Protein AF-A0A945KBH6-F1 (afdb_monomer)

Secondary structure (DSSP, 8-state):
---SSPPPPPPHHHHHTSTT----S-HHHHHHHHHHHHT--TT---TTPPPGGG-GGGS-----SSHHHHHHHHHHHHHTT------SPPSS--PPTTS-SS-SSPPPTT---

Sequence (113 aa):
MRLKHRKGKAPHVHQAASPGHVRSKGYYDMYRATIAMAGMDAEGNNENMPDPESWIGGDGLISPFSDVERDMAKKAFAALGMVSKEDGSHTGSREPDGVNTESPVVAFKGYPR

Structure (mmCIF, N/CA/C/O backbone):
data_AF-A0A945KBH6-F1
#
_entry.id   AF-A0A945KBH6-F1
#
loop_
_atom_site.group_PDB
_atom_site.id
_atom_site.type_symbol
_atom_site.label_atom_id
_atom_site.label_alt_id
_atom_site.label_comp_id
_atom_site.label_asym_id
_atom_site.label_entity_id
_atom_site.label_seq_id
_atom_site.pdbx_PDB_ins_code
_atom_site.Cartn_x
_atom_site.Cartn_y
_atom_site.Cartn_z
_atom_site.occupancy
_atom_site.B_iso_or_equiv
_atom_site.auth_seq_id
_atom_site.auth_comp_id
_atom_site.auth_asym_id
_atom_site.auth_atom_id
_atom_site.pdbx_PDB_model_num
ATOM 1 N N . MET A 1 1 ? -8.039 -15.052 -17.210 1.00 43.06 1 MET A N 1
ATOM 2 C CA . MET A 1 1 ? -8.120 -15.106 -18.690 1.00 43.06 1 MET A CA 1
ATOM 3 C C . MET A 1 1 ? -6.714 -14.934 -19.280 1.00 43.06 1 MET A C 1
ATOM 5 O O . MET A 1 1 ? -6.146 -13.858 -19.156 1.00 43.06 1 MET A O 1
ATOM 9 N N . ARG A 1 2 ? -6.086 -15.989 -19.832 1.00 45.81 2 ARG A N 1
ATOM 10 C CA . ARG A 1 2 ? -4.766 -15.885 -20.496 1.00 45.81 2 ARG A CA 1
ATOM 11 C C 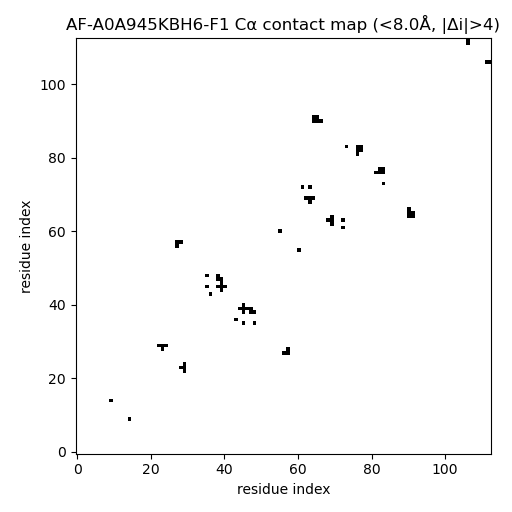. ARG A 1 2 ? -4.975 -15.387 -21.930 1.00 45.81 2 ARG A C 1
ATOM 13 O O . ARG A 1 2 ? -5.624 -16.067 -22.718 1.00 45.81 2 ARG A O 1
ATOM 20 N N . LEU A 1 3 ? -4.450 -14.207 -22.261 1.00 57.72 3 LEU A N 1
ATOM 21 C CA . LEU A 1 3 ? -4.467 -13.668 -23.626 1.00 57.72 3 LEU A CA 1
ATOM 22 C C . LEU A 1 3 ? -3.756 -14.640 -24.589 1.00 57.72 3 LEU A C 1
ATOM 24 O O . LEU A 1 3 ? -2.648 -15.090 -24.303 1.00 57.72 3 LEU A O 1
ATOM 28 N N . LYS A 1 4 ? -4.381 -14.941 -25.739 1.00 66.19 4 LYS A N 1
ATOM 29 C CA . LYS A 1 4 ? -3.837 -15.823 -26.798 1.00 66.19 4 LYS A CA 1
ATOM 30 C C . LYS A 1 4 ? -2.596 -15.254 -27.504 1.00 66.19 4 LYS A C 1
ATOM 32 O O . LYS A 1 4 ? -1.962 -15.953 -28.288 1.00 66.19 4 LYS A O 1
ATOM 37 N N . HIS A 1 5 ? -2.239 -14.000 -27.242 1.00 65.75 5 HIS A N 1
ATOM 38 C CA . HIS A 1 5 ? -1.130 -13.320 -27.901 1.00 65.75 5 HIS A CA 1
ATOM 39 C C . HIS A 1 5 ? 0.044 -13.136 -26.940 1.00 65.75 5 HIS A C 1
ATOM 41 O O . HIS A 1 5 ? -0.102 -12.602 -25.839 1.00 65.75 5 HIS A O 1
ATOM 47 N N . ARG A 1 6 ? 1.230 -13.578 -27.370 1.00 70.75 6 ARG A N 1
ATOM 48 C CA . ARG A 1 6 ? 2.492 -13.277 -26.687 1.00 70.75 6 ARG A CA 1
ATOM 49 C C . ARG A 1 6 ? 2.886 -11.834 -26.990 1.00 70.75 6 ARG A C 1
ATOM 51 O O . ARG A 1 6 ? 2.812 -11.397 -28.135 1.00 70.75 6 ARG A O 1
ATOM 58 N N . LYS A 1 7 ? 3.327 -11.104 -25.963 1.00 72.00 7 LYS A N 1
ATOM 59 C CA . LYS A 1 7 ? 3.874 -9.752 -26.123 1.00 72.00 7 LYS A CA 1
ATOM 60 C C . LYS A 1 7 ? 5.067 -9.810 -27.087 1.00 72.00 7 LYS A C 1
ATOM 62 O O . LYS A 1 7 ? 6.002 -10.570 -26.847 1.00 72.00 7 LYS A O 1
ATOM 67 N N . GLY A 1 8 ? 5.010 -9.033 -28.168 1.00 74.44 8 GLY A N 1
ATOM 68 C CA . GLY A 1 8 ? 6.095 -8.931 -29.145 1.00 74.44 8 GLY A CA 1
ATOM 69 C C . GLY A 1 8 ? 7.331 -8.218 -28.586 1.00 74.44 8 GLY A C 1
ATOM 70 O O . GLY A 1 8 ? 7.287 -7.601 -27.517 1.00 74.44 8 GLY A O 1
ATOM 71 N N . LYS A 1 9 ? 8.445 -8.288 -29.324 1.00 80.88 9 LYS A N 1
ATOM 72 C CA . LYS A 1 9 ? 9.651 -7.502 -29.018 1.00 80.88 9 LYS A CA 1
ATOM 73 C C . LYS A 1 9 ? 9.330 -6.009 -29.155 1.00 80.88 9 LYS A C 1
ATOM 75 O O . LYS A 1 9 ? 8.613 -5.614 -30.070 1.00 80.88 9 LYS A O 1
ATOM 80 N N . ALA A 1 10 ? 9.858 -5.184 -28.250 1.00 76.00 10 ALA A N 1
ATOM 81 C CA . ALA A 1 10 ? 9.719 -3.735 -28.374 1.00 76.00 10 ALA A CA 1
ATOM 82 C C . ALA A 1 10 ? 10.423 -3.255 -29.661 1.00 76.00 10 ALA A C 1
ATOM 84 O O . ALA A 1 10 ? 11.523 -3.738 -29.942 1.00 76.00 10 ALA A O 1
ATOM 85 N N . PRO A 1 11 ? 9.821 -2.340 -30.440 1.00 81.69 11 PRO A N 1
ATOM 86 C CA . PRO A 1 11 ? 10.448 -1.808 -31.645 1.00 81.69 11 PRO A CA 1
ATOM 87 C C . PRO A 1 11 ? 11.723 -1.026 -31.296 1.00 81.69 11 PRO A C 1
ATOM 89 O O . PRO A 1 11 ? 11.823 -0.439 -30.217 1.00 81.69 11 PRO A O 1
ATOM 92 N N . HIS A 1 12 ? 12.692 -1.001 -32.213 1.00 78.62 12 HIS A N 1
ATOM 93 C CA . HIS A 1 12 ? 14.006 -0.375 -32.003 1.00 78.62 12 HIS A CA 1
ATOM 94 C C . HIS A 1 12 ? 13.903 1.105 -31.588 1.00 78.62 12 HIS A C 1
ATOM 96 O O . HIS A 1 12 ? 14.634 1.547 -30.707 1.00 78.62 12 HIS A O 1
ATOM 102 N N . VAL A 1 13 ? 12.923 1.843 -32.123 1.00 83.00 13 VAL A N 1
ATOM 103 C CA . VAL A 1 13 ? 12.645 3.238 -31.737 1.00 83.00 13 VAL A CA 1
ATOM 104 C C . VAL A 1 13 ? 12.228 3.394 -30.272 1.00 83.00 13 VAL A C 1
ATOM 106 O O . VAL A 1 13 ? 12.614 4.360 -29.630 1.00 83.00 13 VAL A O 1
ATOM 109 N N . HIS A 1 14 ? 11.505 2.426 -29.700 1.00 77.62 14 HIS A N 1
ATOM 110 C CA . HIS A 1 14 ? 11.129 2.453 -28.282 1.00 77.62 14 HIS A CA 1
ATOM 111 C C . HIS A 1 14 ? 12.350 2.192 -27.388 1.00 77.62 14 HIS A C 1
ATOM 113 O O . HIS A 1 14 ? 12.426 2.698 -26.272 1.00 77.62 14 HIS A O 1
ATOM 119 N N . GLN A 1 15 ? 13.307 1.384 -27.847 1.00 75.50 15 GLN A N 1
ATOM 120 C CA . GLN A 1 15 ? 14.552 1.160 -27.109 1.00 75.50 15 GLN A CA 1
ATOM 121 C C . GLN A 1 15 ? 15.455 2.398 -27.166 1.00 75.50 15 GLN A C 1
ATOM 123 O O . GLN A 1 15 ? 16.009 2.787 -26.143 1.00 75.50 15 GLN A O 1
ATOM 128 N N . ALA A 1 16 ? 15.533 3.049 -28.330 1.00 80.06 16 ALA A N 1
ATOM 129 C CA . ALA A 1 16 ? 16.298 4.279 -28.519 1.00 80.06 16 ALA A CA 1
ATOM 130 C C . ALA A 1 16 ? 15.707 5.479 -27.759 1.00 80.06 16 ALA A C 1
ATOM 132 O O . ALA A 1 16 ? 16.456 6.282 -27.217 1.00 80.06 16 ALA A O 1
ATOM 133 N N . ALA A 1 17 ? 14.376 5.590 -27.680 1.00 81.12 17 ALA A N 1
ATOM 134 C CA . ALA A 1 17 ? 13.697 6.686 -26.986 1.00 81.12 17 ALA A CA 1
ATOM 135 C C . ALA A 1 17 ? 13.745 6.580 -25.452 1.00 81.12 17 ALA A C 1
ATOM 137 O O . ALA A 1 17 ? 13.382 7.524 -24.756 1.00 81.12 17 ALA A O 1
ATOM 138 N N . SER A 1 18 ? 14.146 5.433 -24.898 1.00 79.06 18 SER A N 1
ATOM 139 C CA . SER A 1 18 ? 14.225 5.247 -23.445 1.00 79.06 18 SER A CA 1
ATOM 140 C C . SER A 1 18 ? 15.448 4.412 -23.050 1.00 79.06 18 SER A C 1
ATOM 142 O O . SER A 1 18 ? 15.296 3.291 -22.557 1.00 79.06 18 SER A O 1
ATOM 144 N N . PRO A 1 19 ? 16.680 4.898 -23.270 1.00 77.75 19 PRO A N 1
ATOM 145 C CA . PRO A 1 19 ? 17.879 4.181 -22.847 1.00 77.75 19 PRO A CA 1
ATOM 146 C C . PRO A 1 19 ? 17.882 3.982 -21.323 1.00 77.75 19 PRO A C 1
ATOM 148 O O . PRO A 1 19 ? 17.517 4.885 -20.578 1.00 77.75 19 PRO A O 1
ATOM 151 N N . GLY A 1 20 ? 18.253 2.788 -20.854 1.00 79.75 20 GLY A N 1
ATOM 152 C CA . GLY A 1 20 ? 18.384 2.493 -19.418 1.00 79.75 20 GLY A CA 1
ATOM 153 C C . GLY A 1 20 ? 17.074 2.333 -18.631 1.00 79.75 20 GLY A C 1
ATOM 154 O O . GLY A 1 20 ? 17.126 2.091 -17.429 1.00 79.75 20 GLY A O 1
ATOM 155 N N . HIS A 1 21 ? 15.901 2.429 -19.269 1.00 82.56 21 HIS A N 1
ATOM 156 C CA . HIS A 1 21 ? 14.629 2.280 -18.557 1.00 82.56 21 HIS A CA 1
ATOM 157 C C . HIS A 1 21 ? 14.434 0.861 -17.994 1.00 82.56 21 HIS A C 1
ATOM 159 O O . HIS A 1 21 ? 14.624 -0.144 -18.685 1.00 82.56 21 HIS A O 1
ATOM 165 N N . VAL A 1 22 ? 13.960 0.782 -16.752 1.00 82.69 22 VAL A N 1
ATOM 166 C CA . VAL A 1 22 ? 13.532 -0.462 -16.099 1.00 82.69 22 VAL A CA 1
ATOM 167 C C . VAL A 1 22 ? 12.004 -0.497 -16.074 1.00 82.69 22 VAL A C 1
ATOM 169 O O . VAL A 1 22 ? 11.352 0.541 -15.962 1.00 82.69 22 VAL A O 1
ATOM 172 N N . ARG A 1 23 ? 11.399 -1.681 -16.237 1.00 77.00 23 ARG A N 1
ATOM 173 C CA . ARG A 1 23 ? 9.934 -1.837 -16.244 1.00 77.00 23 ARG A CA 1
ATOM 174 C C . ARG A 1 23 ? 9.492 -2.964 -15.332 1.00 77.00 23 ARG A C 1
ATOM 176 O O . ARG A 1 23 ? 9.977 -4.083 -15.472 1.00 77.00 23 ARG A O 1
ATOM 183 N N . SER A 1 24 ? 8.479 -2.684 -14.524 1.00 76.00 24 SER A N 1
ATOM 184 C CA . SER A 1 24 ? 7.666 -3.687 -13.842 1.00 76.00 24 SER A CA 1
ATOM 185 C C . SER A 1 24 ? 6.228 -3.670 -14.377 1.00 76.00 24 SER A C 1
ATOM 187 O O . SER A 1 24 ? 5.835 -2.783 -15.141 1.00 76.00 24 SER A O 1
ATOM 189 N N . LYS A 1 25 ? 5.444 -4.690 -14.029 1.00 71.75 25 LYS A N 1
ATOM 190 C CA . LYS A 1 25 ? 3.985 -4.697 -14.210 1.00 71.75 25 LYS A CA 1
ATOM 191 C C . LYS A 1 25 ? 3.346 -4.261 -12.891 1.00 71.75 25 LYS A C 1
ATOM 193 O O . LYS A 1 25 ? 3.858 -4.634 -11.851 1.00 71.75 25 LYS A O 1
ATOM 198 N N . GLY A 1 26 ? 2.223 -3.546 -12.961 1.00 72.38 26 GLY A N 1
ATOM 199 C CA . GLY A 1 26 ? 1.499 -3.062 -11.780 1.00 72.38 26 GLY A CA 1
ATOM 200 C C . GLY A 1 26 ? 1.748 -1.575 -11.531 1.00 72.38 26 GLY A C 1
ATOM 201 O O . GLY A 1 26 ? 2.886 -1.149 -11.356 1.00 72.38 26 GLY A O 1
ATOM 202 N N . TYR A 1 27 ? 0.679 -0.771 -11.555 1.00 71.94 27 TYR A N 1
ATOM 203 C CA . TYR A 1 27 ? 0.770 0.681 -11.349 1.00 71.94 27 TYR A CA 1
ATOM 204 C C . TYR A 1 27 ? 1.270 1.023 -9.939 1.00 71.94 27 TYR A C 1
ATOM 206 O O . TYR A 1 27 ? 2.169 1.847 -9.791 1.00 71.94 27 TYR A O 1
ATOM 214 N N . TYR A 1 28 ? 0.742 0.344 -8.917 1.00 74.31 28 TYR A N 1
ATOM 215 C CA . TYR A 1 28 ? 1.153 0.548 -7.527 1.00 74.31 28 TYR A CA 1
ATOM 216 C C . TYR A 1 28 ? 2.546 -0.011 -7.226 1.00 74.31 28 TYR A C 1
ATOM 218 O O . TYR A 1 28 ? 3.301 0.624 -6.494 1.00 74.31 28 TYR A O 1
ATOM 226 N N . ASP A 1 29 ? 2.924 -1.131 -7.844 1.00 76.31 29 ASP A N 1
ATOM 227 C CA . ASP A 1 29 ? 4.271 -1.696 -7.703 1.00 76.31 29 ASP A CA 1
ATOM 228 C C . ASP A 1 29 ? 5.332 -0.745 -8.269 1.00 76.31 29 ASP A C 1
ATOM 230 O O . ASP A 1 29 ? 6.371 -0.526 -7.649 1.00 76.31 29 ASP A O 1
ATOM 234 N N . MET A 1 30 ? 5.047 -0.114 -9.415 1.00 80.62 30 MET A N 1
ATOM 235 C CA . MET A 1 30 ? 5.912 0.922 -9.985 1.00 80.62 30 MET A CA 1
ATOM 236 C C . MET A 1 30 ? 6.010 2.151 -9.077 1.00 80.62 30 MET A C 1
ATOM 238 O O . MET A 1 30 ? 7.114 2.631 -8.837 1.00 80.62 30 MET A O 1
ATOM 242 N N . TYR A 1 31 ? 4.886 2.639 -8.546 1.00 79.50 31 TYR A N 1
ATOM 243 C CA . TYR A 1 31 ? 4.874 3.775 -7.619 1.00 79.50 31 TYR A CA 1
ATOM 244 C C . TYR A 1 31 ? 5.722 3.505 -6.363 1.00 79.50 31 TYR A C 1
ATOM 246 O O . TYR A 1 31 ? 6.576 4.315 -5.999 1.00 79.50 31 TYR A O 1
ATOM 254 N N . ARG A 1 32 ? 5.576 2.324 -5.752 1.00 78.25 32 ARG A N 1
ATOM 255 C CA . ARG A 1 32 ? 6.376 1.908 -4.586 1.00 78.25 32 ARG A CA 1
ATOM 256 C C . ARG A 1 32 ? 7.856 1.776 -4.915 1.00 78.25 32 ARG A C 1
ATOM 258 O O . ARG A 1 32 ? 8.685 2.265 -4.157 1.00 78.25 32 ARG A O 1
ATOM 265 N N . ALA A 1 33 ? 8.189 1.185 -6.062 1.00 82.69 33 ALA A N 1
ATOM 266 C CA . ALA A 1 33 ? 9.573 1.086 -6.514 1.00 82.69 33 ALA A CA 1
ATOM 267 C C . ALA A 1 33 ? 10.214 2.472 -6.694 1.00 82.69 33 ALA A C 1
ATOM 269 O O . ALA A 1 33 ? 11.374 2.656 -6.339 1.00 82.69 33 ALA A O 1
ATOM 270 N N . THR A 1 34 ? 9.461 3.464 -7.184 1.00 83.88 34 THR A N 1
ATOM 271 C CA . THR A 1 34 ? 9.974 4.837 -7.314 1.00 83.88 34 THR A CA 1
ATOM 272 C C . THR A 1 34 ? 10.141 5.555 -5.976 1.00 83.88 34 THR A C 1
ATOM 274 O O . THR A 1 34 ? 11.086 6.323 -5.833 1.00 83.88 34 THR A O 1
ATOM 277 N N . ILE A 1 35 ? 9.284 5.281 -4.985 1.00 82.19 35 ILE A N 1
ATOM 278 C CA . ILE A 1 35 ? 9.461 5.799 -3.618 1.00 82.19 35 ILE A CA 1
ATOM 279 C C . ILE A 1 35 ? 10.685 5.163 -2.964 1.00 82.19 35 ILE A C 1
ATOM 281 O O . ILE A 1 35 ? 11.515 5.876 -2.413 1.00 82.19 35 ILE A O 1
ATOM 285 N N . ALA A 1 36 ? 10.822 3.839 -3.065 1.00 83.38 36 ALA A N 1
ATOM 286 C CA . ALA A 1 36 ? 11.976 3.120 -2.542 1.00 83.38 36 ALA A CA 1
ATOM 287 C C . ALA A 1 36 ? 13.277 3.649 -3.161 1.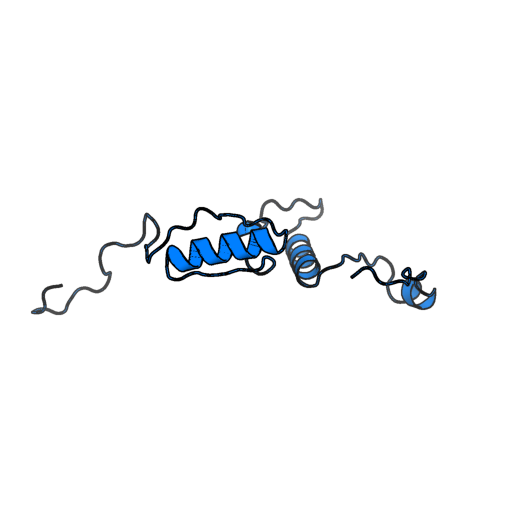00 83.38 36 ALA A C 1
ATOM 289 O O . ALA A 1 36 ? 14.210 3.957 -2.437 1.00 83.38 36 ALA A O 1
ATOM 290 N N . MET A 1 37 ? 13.303 3.854 -4.482 1.00 86.56 37 MET A N 1
ATOM 291 C CA . MET A 1 37 ? 14.436 4.464 -5.185 1.00 86.56 37 MET A CA 1
ATOM 292 C C . MET A 1 37 ? 14.764 5.874 -4.673 1.00 86.56 37 MET A C 1
ATOM 294 O O . MET A 1 37 ? 15.933 6.220 -4.569 1.00 86.56 37 MET A O 1
ATOM 298 N N . ALA A 1 38 ? 13.758 6.693 -4.355 1.00 84.38 38 ALA A N 1
ATOM 299 C CA . ALA A 1 38 ? 13.980 8.034 -3.814 1.00 84.38 38 ALA A CA 1
ATOM 300 C C 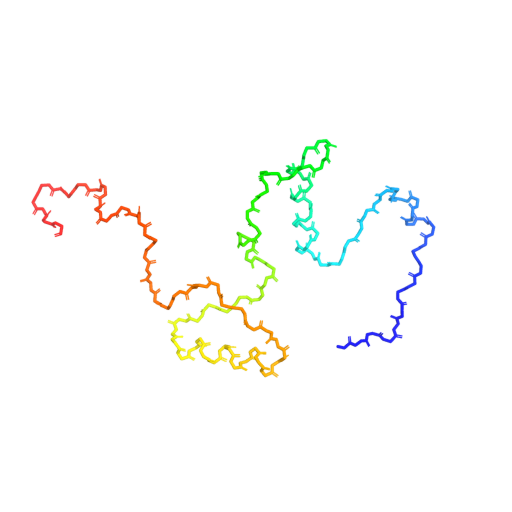. ALA A 1 38 ? 14.532 8.026 -2.374 1.00 84.38 38 ALA A C 1
ATOM 302 O O . ALA A 1 38 ? 15.141 9.009 -1.962 1.00 84.38 38 ALA A O 1
ATOM 303 N N . GLY A 1 39 ? 14.303 6.946 -1.621 1.00 79.44 39 GLY A N 1
ATOM 304 C CA . GLY A 1 39 ? 14.812 6.753 -0.259 1.00 79.44 39 GLY A CA 1
ATOM 305 C C . GLY A 1 39 ? 16.179 6.067 -0.174 1.00 79.44 39 GLY A C 1
ATOM 306 O O . GLY A 1 39 ? 16.708 5.941 0.928 1.00 79.44 39 GLY A O 1
ATOM 307 N N . MET A 1 40 ? 16.737 5.623 -1.305 1.00 88.38 40 MET A N 1
ATOM 308 C CA . MET A 1 40 ? 18.023 4.928 -1.355 1.00 88.38 40 MET A CA 1
ATOM 309 C C . MET A 1 40 ? 19.215 5.891 -1.318 1.00 88.38 40 MET A C 1
ATOM 311 O O . MET A 1 40 ? 19.156 6.988 -1.877 1.00 88.38 40 MET A O 1
ATOM 315 N N . ASP A 1 41 ? 20.319 5.453 -0.711 1.00 86.19 41 ASP A N 1
ATOM 316 C CA . ASP A 1 41 ? 21.626 6.104 -0.864 1.00 86.19 41 ASP A CA 1
ATOM 317 C C . ASP A 1 41 ? 22.337 5.689 -2.172 1.00 86.19 41 ASP A C 1
ATOM 319 O O . ASP A 1 41 ? 21.778 4.984 -3.019 1.00 86.19 41 ASP A O 1
ATOM 323 N N . ALA A 1 42 ? 23.571 6.168 -2.373 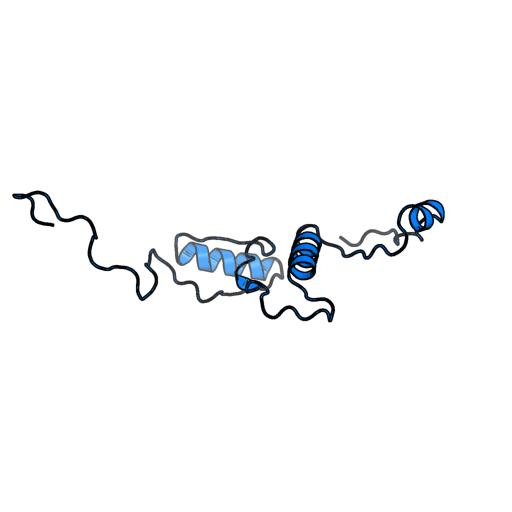1.00 87.06 42 ALA A N 1
ATOM 324 C CA . ALA A 1 42 ? 24.343 5.903 -3.589 1.00 87.06 42 ALA A CA 1
ATOM 325 C C . ALA A 1 42 ? 24.718 4.418 -3.748 1.00 87.06 42 ALA A C 1
ATOM 327 O O . ALA A 1 42 ? 24.926 3.943 -4.866 1.00 87.06 42 ALA A O 1
ATOM 328 N N . GLU A 1 43 ? 24.783 3.689 -2.638 1.00 87.25 43 GLU A N 1
ATOM 329 C CA . GLU A 1 43 ? 25.073 2.264 -2.551 1.00 87.25 43 GLU A CA 1
ATOM 330 C C . GLU A 1 43 ? 23.806 1.399 -2.694 1.00 87.25 43 GLU A C 1
ATOM 332 O O . GLU A 1 43 ? 23.902 0.182 -2.870 1.00 87.25 43 GLU A O 1
ATOM 337 N N . GLY A 1 44 ? 22.622 2.021 -2.681 1.00 82.62 44 GLY A N 1
ATOM 338 C CA . GLY A 1 44 ? 21.327 1.356 -2.781 1.00 82.62 44 GLY A CA 1
ATOM 339 C C . GLY A 1 44 ? 20.771 0.867 -1.442 1.00 82.62 44 GLY A C 1
ATOM 340 O O . GLY A 1 44 ? 19.809 0.092 -1.438 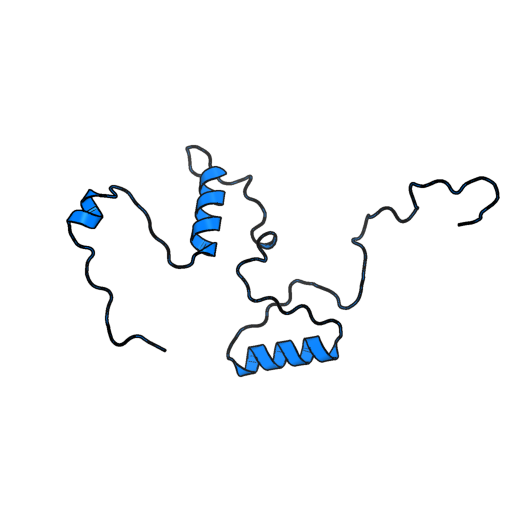1.00 82.62 44 GLY A O 1
ATOM 341 N N . ASN A 1 45 ? 21.342 1.292 -0.312 1.00 85.44 45 ASN A N 1
ATOM 342 C CA . ASN A 1 45 ? 20.793 0.989 1.005 1.00 85.44 45 ASN A CA 1
ATOM 343 C C . ASN A 1 45 ? 19.487 1.757 1.198 1.00 85.44 45 ASN A C 1
ATOM 345 O O . ASN A 1 45 ? 19.355 2.903 0.781 1.00 85.44 45 ASN A O 1
ATOM 349 N N . ASN A 1 46 ? 18.516 1.121 1.849 1.00 82.25 46 ASN A N 1
ATOM 350 C CA . ASN A 1 46 ? 17.166 1.659 2.008 1.00 82.25 46 ASN A CA 1
ATOM 351 C C . ASN A 1 46 ? 16.695 1.553 3.467 1.00 82.25 46 ASN A C 1
ATOM 353 O O . ASN A 1 46 ? 15.567 1.161 3.754 1.00 82.25 46 ASN A O 1
ATOM 357 N N . GLU A 1 47 ? 17.600 1.850 4.403 1.00 78.62 47 GLU A N 1
ATOM 358 C CA . GLU A 1 47 ? 17.378 1.711 5.852 1.00 78.62 47 GLU A CA 1
ATOM 359 C C . GLU A 1 47 ? 16.248 2.612 6.377 1.00 78.62 47 GLU A C 1
ATOM 361 O O . GLU A 1 47 ? 15.637 2.309 7.396 1.00 78.62 47 GLU A O 1
ATOM 366 N N . ASN A 1 48 ? 15.930 3.685 5.647 1.00 71.75 48 ASN A N 1
ATOM 367 C CA . ASN A 1 48 ? 14.857 4.625 5.971 1.00 71.75 48 ASN A CA 1
ATOM 368 C C . ASN A 1 48 ? 13.562 4.358 5.185 1.00 71.75 48 ASN A C 1
ATOM 370 O O . ASN A 1 48 ? 12.689 5.228 5.124 1.00 71.75 48 ASN A O 1
ATOM 374 N N . MET A 1 49 ? 13.429 3.193 4.541 1.00 74.31 49 MET A N 1
ATOM 375 C CA . MET A 1 49 ? 12.205 2.856 3.819 1.00 74.31 49 MET A CA 1
ATOM 376 C C . MET A 1 49 ? 11.023 2.790 4.797 1.00 74.31 49 MET A C 1
ATOM 378 O O . MET A 1 49 ? 11.128 2.117 5.824 1.00 74.31 49 MET A O 1
ATOM 382 N N . PRO A 1 50 ? 9.879 3.423 4.481 1.00 68.38 50 PRO A N 1
ATOM 383 C CA . PRO A 1 50 ? 8.652 3.200 5.231 1.00 68.38 50 PRO A CA 1
ATOM 384 C C . PRO A 1 50 ? 8.307 1.710 5.257 1.00 68.38 50 PRO A C 1
ATOM 386 O O . PRO A 1 50 ? 8.506 1.019 4.253 1.00 68.38 50 PRO A O 1
ATOM 389 N N . ASP A 1 51 ? 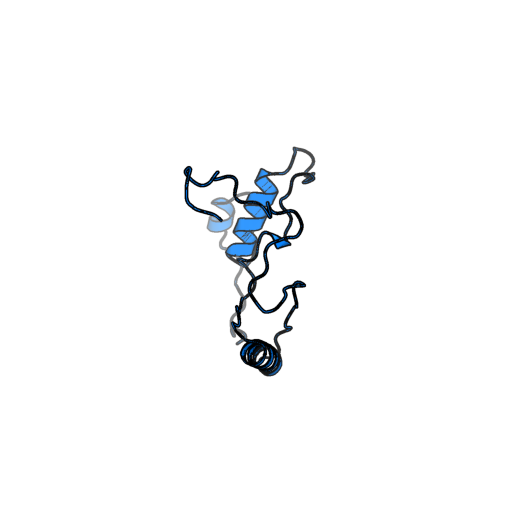7.758 1.233 6.375 1.00 72.25 51 ASP A N 1
ATOM 390 C CA . ASP A 1 51 ? 7.297 -0.150 6.490 1.00 72.25 51 ASP A CA 1
ATOM 391 C C . ASP A 1 51 ? 6.359 -0.482 5.312 1.00 72.25 51 ASP A C 1
ATOM 393 O O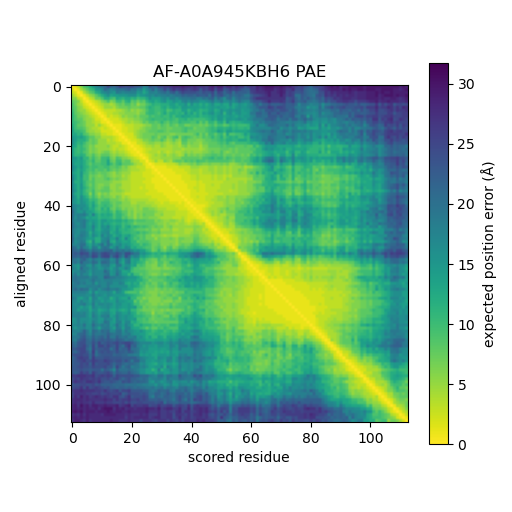 . ASP A 1 51 ? 5.397 0.262 5.086 1.00 72.25 51 ASP A O 1
ATOM 397 N N . PRO A 1 52 ? 6.600 -1.557 4.541 1.00 69.38 52 PRO A N 1
ATOM 398 C CA . PRO A 1 52 ? 5.714 -1.954 3.454 1.00 69.38 52 PRO A CA 1
ATOM 399 C C . PRO A 1 52 ? 4.248 -2.160 3.874 1.00 69.38 52 PRO A C 1
ATOM 401 O O . PRO A 1 52 ? 3.361 -1.994 3.036 1.00 69.38 52 PRO A O 1
ATOM 404 N N . GLU A 1 53 ? 3.970 -2.484 5.143 1.00 66.69 53 GLU A N 1
ATOM 405 C CA . GLU A 1 53 ? 2.618 -2.591 5.710 1.00 66.69 53 GLU A CA 1
ATOM 406 C C . GLU A 1 53 ? 1.895 -1.236 5.763 1.00 66.69 53 GLU A C 1
ATOM 408 O O . GLU A 1 53 ? 0.676 -1.173 5.606 1.00 66.69 53 GLU A O 1
ATOM 413 N N . SER A 1 54 ? 2.633 -0.119 5.830 1.00 65.94 54 SER A N 1
ATOM 414 C CA . SER A 1 54 ? 2.054 1.225 5.672 1.00 65.94 54 SER A CA 1
ATOM 415 C C . SER A 1 54 ? 1.442 1.446 4.280 1.00 65.94 54 SER A C 1
ATOM 417 O O . SER A 1 54 ? 0.695 2.401 4.052 1.00 65.94 54 SER A O 1
ATOM 419 N N . TRP A 1 55 ? 1.725 0.557 3.324 1.00 68.81 55 TRP A N 1
ATOM 420 C CA . TRP A 1 55 ? 1.227 0.624 1.962 1.00 68.81 55 TRP A CA 1
ATOM 421 C C . TRP A 1 55 ? 0.016 -0.303 1.787 1.00 68.81 55 TRP A C 1
ATOM 423 O O . TRP A 1 55 ? 0.045 -1.260 1.016 1.00 68.81 55 TRP A O 1
ATOM 433 N N . ILE A 1 56 ? -1.105 0.024 2.431 1.00 59.69 56 ILE A N 1
ATOM 434 C CA . ILE A 1 56 ? -2.382 -0.700 2.252 1.00 59.69 56 ILE A CA 1
ATOM 435 C C . ILE A 1 56 ? -2.887 -0.647 0.792 1.00 59.69 56 ILE A C 1
ATOM 437 O O . ILE A 1 56 ? -3.596 -1.536 0.335 1.00 59.69 56 ILE A O 1
ATOM 441 N N . GLY A 1 57 ? -2.480 0.353 0.000 1.00 59.38 57 GLY A N 1
ATOM 442 C CA . GLY A 1 57 ? -3.101 0.673 -1.298 1.00 59.38 57 GLY A CA 1
ATOM 443 C C . GLY A 1 57 ? -2.949 -0.336 -2.451 1.00 59.38 57 GLY A C 1
ATOM 444 O O . GLY A 1 57 ? -3.410 -0.039 -3.548 1.00 59.38 57 GLY A O 1
ATOM 445 N N . GLY A 1 58 ? -2.283 -1.476 -2.252 1.00 59.06 58 GLY A N 1
ATOM 446 C CA . GLY A 1 58 ? -2.084 -2.501 -3.290 1.00 59.06 58 GLY A CA 1
ATOM 447 C C . GLY A 1 58 ? -2.928 -3.761 -3.095 1.00 59.06 58 GLY A C 1
ATOM 448 O O . GLY A 1 58 ? -3.268 -4.421 -4.077 1.00 59.06 58 GLY A O 1
ATOM 449 N N . ASP A 1 59 ? -3.285 -4.069 -1.849 1.00 65.06 59 ASP A N 1
ATOM 450 C CA . ASP A 1 59 ? -4.103 -5.229 -1.527 1.00 65.06 59 ASP A CA 1
ATOM 451 C C . ASP A 1 59 ? -5.583 -4.832 -1.544 1.00 65.06 59 ASP A C 1
ATOM 453 O O . ASP A 1 59 ? -5.976 -3.743 -1.122 1.00 65.06 59 ASP A O 1
ATOM 457 N N . GLY A 1 60 ? -6.423 -5.715 -2.082 1.00 67.94 60 GLY A N 1
ATOM 458 C CA . GLY A 1 60 ? -7.867 -5.527 -2.033 1.00 67.94 60 GLY A CA 1
ATOM 459 C C . GLY A 1 60 ? -8.337 -5.602 -0.584 1.00 67.94 60 GLY A C 1
ATOM 460 O O . GLY A 1 60 ? -8.324 -6.680 0.004 1.00 67.94 60 GLY A O 1
ATOM 461 N N . LEU A 1 61 ? -8.755 -4.469 -0.025 1.00 77.69 61 LEU A N 1
ATOM 462 C CA . LEU A 1 61 ? -9.248 -4.383 1.343 1.00 77.69 61 LEU A CA 1
ATOM 463 C C . LEU A 1 61 ? -10.774 -4.508 1.370 1.00 77.69 61 LEU A C 1
ATOM 465 O O . LEU A 1 61 ? -11.483 -3.809 0.647 1.00 77.69 61 LEU A O 1
ATOM 469 N N . ILE A 1 62 ? -11.274 -5.371 2.250 1.00 81.94 62 ILE A N 1
ATOM 470 C CA . ILE A 1 62 ? -12.663 -5.348 2.705 1.00 81.94 62 ILE A CA 1
ATOM 471 C C . ILE A 1 62 ? -12.611 -4.983 4.185 1.00 81.94 62 ILE A C 1
ATOM 473 O O . ILE A 1 62 ? -11.963 -5.686 4.956 1.00 81.94 62 ILE A O 1
ATOM 477 N N . SER A 1 63 ? -13.284 -3.897 4.568 1.00 82.62 63 SER A N 1
ATOM 478 C CA . SER A 1 63 ? -13.397 -3.437 5.957 1.00 82.62 63 SER A CA 1
ATOM 479 C C . SER A 1 63 ? -14.779 -3.810 6.507 1.00 82.62 63 SER A C 1
ATOM 481 O O . SER A 1 63 ? -15.706 -3.007 6.399 1.00 82.62 63 SER A O 1
ATOM 483 N N . PRO A 1 64 ? -14.964 -5.042 7.017 1.00 83.06 64 PRO A N 1
ATOM 484 C CA . PRO A 1 64 ? -16.242 -5.478 7.570 1.00 83.06 64 PRO A CA 1
ATOM 485 C C . PRO A 1 64 ? -16.564 -4.709 8.856 1.00 83.06 64 PRO A C 1
ATOM 487 O O . PRO A 1 64 ? -15.682 -4.494 9.688 1.00 83.06 64 PRO A O 1
ATOM 490 N N . PHE A 1 65 ? -17.831 -4.337 9.047 1.00 77.56 65 PHE A N 1
ATOM 491 C CA . PHE A 1 65 ? -18.285 -3.650 10.260 1.00 77.56 65 PHE A CA 1
ATOM 492 C C . PHE A 1 65 ? -18.637 -4.631 11.383 1.00 77.56 65 PHE A C 1
ATOM 494 O O . PHE A 1 65 ? -18.642 -4.257 12.554 1.00 77.56 65 PHE A O 1
ATOM 501 N N . SER A 1 66 ? -18.927 -5.888 11.037 1.00 83.88 66 SER A N 1
ATOM 502 C CA . SER A 1 66 ? -19.319 -6.943 11.974 1.00 83.88 66 SER A CA 1
ATOM 503 C C . SER A 1 66 ? -18.539 -8.244 11.770 1.00 83.88 66 SER A C 1
ATOM 505 O O . SER A 1 66 ? -18.003 -8.513 10.692 1.00 83.88 66 SER A O 1
ATOM 507 N N . ASP A 1 67 ? -18.535 -9.105 12.791 1.00 85.94 67 ASP A N 1
ATOM 508 C CA . ASP A 1 67 ? -17.926 -10.441 12.707 1.00 85.94 67 ASP A CA 1
ATOM 509 C C . ASP A 1 67 ? -18.586 -11.308 11.622 1.00 85.94 67 ASP A C 1
ATOM 511 O O . ASP A 1 67 ? -17.912 -12.080 10.938 1.00 85.94 67 ASP A O 1
ATOM 515 N N . VAL A 1 68 ? -19.898 -11.137 11.418 1.00 89.38 68 VAL A N 1
ATOM 516 C CA . VAL A 1 68 ? -20.663 -11.843 10.379 1.00 89.38 68 VAL A CA 1
ATOM 517 C C . VAL A 1 68 ? -20.163 -11.449 8.989 1.00 89.38 68 VAL A C 1
ATOM 519 O O . VAL A 1 68 ? -19.884 -12.314 8.160 1.00 89.38 68 VAL A O 1
ATOM 522 N N . GLU A 1 69 ? -19.992 -10.151 8.729 1.00 86.38 69 GLU A N 1
ATOM 523 C CA . GLU A 1 69 ? -19.442 -9.659 7.461 1.00 86.38 69 GLU A CA 1
ATOM 524 C C . GLU A 1 69 ? -17.984 -10.073 7.263 1.00 86.38 69 GLU A C 1
ATOM 526 O O . GLU A 1 69 ? -17.593 -10.412 6.144 1.00 86.38 69 GLU A O 1
ATOM 531 N N . ARG A 1 70 ? -17.189 -10.111 8.339 1.00 87.06 70 ARG A N 1
ATOM 532 C CA . ARG A 1 70 ? -15.801 -10.581 8.288 1.00 87.06 70 ARG A CA 1
ATOM 533 C C . ARG A 1 70 ? -15.725 -12.045 7.863 1.00 87.06 70 ARG A C 1
ATOM 535 O O . ARG A 1 70 ? -14.910 -12.385 7.008 1.00 87.06 70 ARG A O 1
ATOM 542 N N . ASP A 1 71 ? -16.583 -12.904 8.408 1.00 89.25 71 ASP A N 1
ATOM 543 C CA . ASP A 1 71 ? -16.656 -14.316 8.017 1.00 89.25 71 ASP A CA 1
ATOM 544 C C . ASP A 1 71 ? -17.146 -14.491 6.566 1.00 89.25 71 ASP A C 1
ATOM 546 O O . ASP A 1 71 ? -16.574 -15.270 5.798 1.00 89.25 71 ASP A O 1
ATOM 550 N N . MET A 1 72 ? -18.141 -13.703 6.139 1.00 91.81 72 MET A N 1
ATOM 551 C CA . MET A 1 72 ? -18.593 -13.687 4.741 1.00 91.81 72 MET A CA 1
ATOM 552 C C . MET A 1 72 ? -17.473 -13.278 3.777 1.00 91.81 72 MET A C 1
ATOM 554 O O . MET A 1 72 ? -17.295 -13.921 2.741 1.00 91.81 72 MET A O 1
ATOM 558 N N . ALA A 1 73 ? -16.684 -12.258 4.123 1.00 89.56 73 ALA A N 1
ATOM 559 C CA . ALA A 1 73 ? -15.554 -11.813 3.313 1.00 89.56 73 ALA A CA 1
ATOM 560 C C . ALA A 1 73 ? -14.488 -12.913 3.173 1.00 89.56 73 ALA A C 1
ATOM 562 O O . ALA A 1 73 ? -14.050 -13.204 2.059 1.00 89.56 73 ALA A O 1
ATOM 563 N N . LYS A 1 74 ? -14.124 -13.593 4.271 1.00 88.81 74 LYS A N 1
ATOM 564 C CA . LYS A 1 74 ? -13.178 -14.728 4.244 1.00 88.81 74 LYS A CA 1
ATOM 565 C C . LYS A 1 74 ? -13.664 -15.855 3.328 1.00 88.81 74 LYS A C 1
ATOM 567 O O . LYS A 1 74 ? -12.901 -16.356 2.501 1.00 88.81 74 LYS A O 1
ATOM 572 N N . LYS A 1 75 ? -14.949 -16.217 3.418 1.00 91.75 75 LYS A N 1
ATOM 573 C CA . LYS A 1 75 ? -15.575 -17.221 2.539 1.00 91.75 75 LYS A CA 1
ATOM 574 C C . LYS A 1 75 ? -15.569 -16.791 1.072 1.00 91.75 75 LYS A C 1
ATOM 576 O O . LYS A 1 75 ? -15.292 -17.618 0.206 1.00 91.75 75 LYS A O 1
ATOM 581 N N . ALA A 1 76 ? -15.827 -15.515 0.788 1.00 90.25 76 ALA A N 1
ATOM 582 C CA . ALA A 1 76 ? -15.783 -14.973 -0.568 1.00 90.25 76 ALA A CA 1
ATOM 583 C C . ALA A 1 76 ? -14.365 -15.026 -1.162 1.00 90.25 76 ALA A C 1
ATOM 585 O O . ALA A 1 76 ? -14.202 -15.479 -2.296 1.00 90.25 76 ALA A O 1
ATOM 586 N N . PHE A 1 77 ? -13.335 -14.650 -0.391 1.00 88.56 77 PHE A N 1
ATOM 587 C CA . PHE A 1 77 ? -11.939 -14.798 -0.815 1.00 88.56 77 PHE A CA 1
ATOM 588 C C . PHE A 1 77 ? -11.607 -16.259 -1.144 1.00 88.56 77 PHE A C 1
ATOM 590 O O . PHE A 1 77 ? -11.113 -16.539 -2.237 1.00 88.56 77 PHE A O 1
ATOM 597 N N . ALA A 1 78 ? -11.961 -17.196 -0.258 1.00 88.25 78 ALA A N 1
ATOM 598 C CA . ALA A 1 78 ? -11.731 -18.623 -0.477 1.00 88.25 78 ALA A CA 1
ATOM 599 C C . ALA A 1 78 ? -12.450 -19.154 -1.733 1.00 88.25 78 ALA A C 1
ATOM 601 O O . ALA A 1 78 ? -11.846 -19.872 -2.531 1.00 88.25 78 ALA A O 1
ATOM 602 N N . ALA A 1 79 ? -13.709 -18.761 -1.954 1.00 90.31 79 ALA A N 1
ATOM 603 C CA . ALA A 1 79 ? -14.494 -19.165 -3.124 1.00 90.31 79 ALA A CA 1
ATOM 604 C C . ALA A 1 79 ? -13.891 -18.672 -4.453 1.00 90.31 79 ALA A C 1
ATOM 606 O O . ALA A 1 79 ? -14.012 -19.342 -5.477 1.00 90.31 79 ALA A O 1
ATOM 607 N N . LEU A 1 80 ? -13.214 -17.522 -4.435 1.00 88.88 80 LEU A N 1
ATOM 608 C CA . LEU A 1 80 ? -12.515 -16.955 -5.591 1.00 88.88 80 LEU A CA 1
ATOM 609 C C . LEU A 1 80 ? -11.069 -17.461 -5.737 1.00 88.88 80 LEU A C 1
ATOM 611 O O . LEU A 1 80 ? -10.359 -17.030 -6.646 1.00 88.88 80 LEU A O 1
ATOM 615 N N . GLY A 1 81 ? -10.621 -18.371 -4.865 1.00 85.44 81 GLY A N 1
ATOM 616 C CA . GLY A 1 81 ? -9.247 -18.878 -4.856 1.00 85.44 81 GLY A CA 1
ATOM 617 C C . GLY A 1 81 ? -8.218 -17.833 -4.416 1.00 85.44 81 GLY A C 1
ATOM 618 O O . GLY A 1 81 ? -7.049 -17.923 -4.789 1.00 85.44 81 GLY A O 1
ATOM 619 N N . MET A 1 82 ? -8.650 -16.825 -3.659 1.00 83.12 82 MET A N 1
ATOM 620 C CA . MET A 1 82 ? -7.802 -15.780 -3.096 1.00 83.12 82 MET A CA 1
ATOM 621 C C . MET A 1 82 ? -7.410 -16.138 -1.661 1.00 83.12 82 MET A C 1
ATOM 623 O O . MET A 1 82 ? -8.210 -16.677 -0.897 1.00 83.12 82 MET A O 1
ATOM 627 N N . VAL A 1 83 ? -6.177 -15.810 -1.274 1.00 78.50 83 VAL A N 1
ATOM 628 C CA . VAL A 1 83 ? -5.717 -15.957 0.112 1.00 78.50 83 VAL A CA 1
ATOM 629 C C . VAL A 1 83 ? -6.137 -14.715 0.891 1.00 78.50 83 VAL A C 1
ATOM 631 O O . VAL A 1 83 ? -5.649 -13.623 0.606 1.00 78.50 83 VAL A O 1
ATOM 634 N N . SER A 1 84 ? -7.022 -14.871 1.876 1.00 75.25 84 SER A N 1
ATOM 635 C CA . SER A 1 84 ? -7.283 -13.818 2.859 1.00 75.25 84 SER A CA 1
ATOM 636 C C . SER A 1 84 ? -6.124 -13.760 3.855 1.00 75.25 84 SER A C 1
ATOM 638 O O . SER A 1 84 ? -5.825 -14.769 4.497 1.00 75.25 84 SER A O 1
ATOM 640 N N . LYS A 1 85 ? -5.484 -12.599 3.997 1.00 73.81 85 LYS A N 1
ATOM 641 C CA . LYS A 1 85 ? -4.530 -12.329 5.080 1.00 73.81 85 LYS A CA 1
ATOM 642 C C . LYS A 1 85 ? -5.261 -11.633 6.224 1.00 73.81 85 LYS A C 1
ATOM 644 O O . LYS A 1 85 ? -6.137 -10.812 5.972 1.00 73.81 85 LYS A O 1
ATOM 649 N N . GLU A 1 86 ? -4.909 -11.975 7.456 1.00 71.56 86 GLU A N 1
ATOM 650 C CA . GLU A 1 86 ? -5.368 -11.251 8.643 1.00 71.56 86 GLU A CA 1
ATOM 651 C C . GLU A 1 86 ? -4.199 -10.418 9.165 1.00 71.56 86 GLU A C 1
ATOM 653 O O . GLU A 1 86 ? -3.139 -10.962 9.460 1.00 71.56 86 GLU A O 1
ATOM 658 N N . ASP A 1 87 ? -4.386 -9.107 9.247 1.00 65.50 87 ASP A N 1
ATOM 659 C CA . ASP A 1 87 ? -3.388 -8.091 9.605 1.00 65.50 87 ASP A CA 1
ATOM 660 C C . ASP A 1 87 ? -3.393 -7.774 11.112 1.00 65.50 87 ASP A C 1
ATOM 662 O O . ASP A 1 87 ? -3.210 -6.641 11.538 1.00 65.50 87 ASP A O 1
ATOM 666 N N . GLY A 1 88 ? -3.677 -8.769 11.961 1.00 65.31 88 GLY A N 1
ATOM 667 C CA . GLY A 1 88 ? -3.792 -8.567 13.416 1.00 65.31 88 GLY A CA 1
ATOM 668 C C . GLY A 1 88 ? -4.950 -7.650 13.843 1.00 65.31 88 GLY A C 1
ATOM 669 O O . GLY A 1 88 ? -5.170 -7.466 15.039 1.00 65.31 88 GLY A O 1
ATOM 670 N N . SER A 1 89 ? -5.721 -7.126 12.886 1.00 66.50 89 SER A N 1
ATOM 671 C CA . SER A 1 89 ? -6.849 -6.233 13.109 1.00 66.50 89 SER A CA 1
ATOM 672 C C . SER A 1 89 ? -7.957 -6.897 13.934 1.00 66.50 89 SER A C 1
ATOM 674 O O . SER A 1 89 ? -8.344 -8.064 13.738 1.00 66.50 89 SER A O 1
ATOM 676 N N . HIS A 1 90 ? -8.471 -6.129 14.892 1.00 65.88 90 HIS A N 1
ATOM 677 C CA . HIS A 1 90 ? -9.558 -6.515 15.780 1.00 65.88 90 HIS A CA 1
ATOM 678 C C . HIS A 1 90 ? -10.888 -5.974 15.261 1.00 65.88 90 HIS A C 1
ATOM 680 O O . HIS A 1 90 ? -10.943 -4.936 14.606 1.00 65.88 90 HIS A O 1
ATOM 686 N N . THR A 1 91 ? -11.976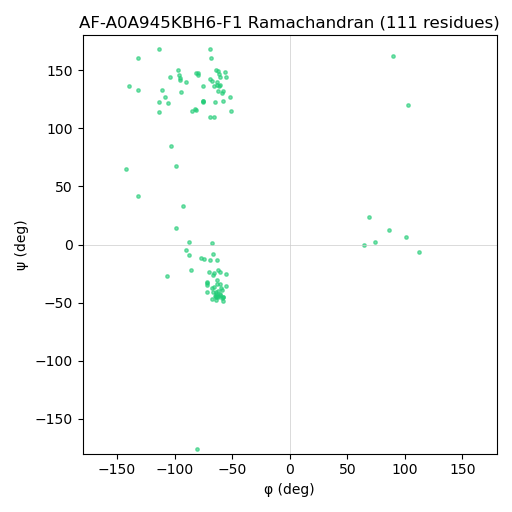 -6.682 15.552 1.00 67.19 91 THR A N 1
ATOM 687 C CA . THR A 1 91 ? -13.317 -6.174 15.266 1.00 67.19 91 THR A CA 1
ATOM 688 C C . THR A 1 91 ? -13.739 -5.178 16.347 1.00 67.19 91 THR A C 1
ATOM 690 O O . THR A 1 91 ? -13.367 -5.308 17.514 1.00 67.19 91 THR A O 1
ATOM 693 N N . GLY A 1 92 ? -14.505 -4.162 15.944 1.00 67.38 92 GLY A N 1
ATOM 694 C CA . GLY A 1 92 ? -14.934 -3.072 16.821 1.00 67.38 92 GLY A CA 1
ATOM 695 C C . GLY A 1 92 ? -13.975 -1.877 16.855 1.00 67.38 92 GLY A C 1
ATOM 696 O O . GLY A 1 92 ? -12.820 -1.951 16.444 1.00 67.38 92 GLY A O 1
ATOM 697 N N . SER A 1 93 ? -14.485 -0.740 17.332 1.00 69.56 93 SER A N 1
ATOM 698 C CA . SER A 1 93 ? -13.690 0.476 17.517 1.00 69.56 93 SER A CA 1
ATOM 699 C C . SER A 1 93 ? -12.806 0.332 18.752 1.00 69.56 93 SER A C 1
ATOM 701 O O . SER A 1 93 ? -13.321 0.137 19.854 1.00 69.56 93 SER A O 1
ATOM 703 N N . ARG A 1 94 ? -11.490 0.466 18.587 1.00 73.00 94 ARG A N 1
ATOM 704 C CA . ARG A 1 94 ? -10.520 0.482 19.684 1.00 73.00 94 ARG A CA 1
ATOM 705 C C . ARG A 1 94 ? -9.456 1.531 19.394 1.00 73.00 94 ARG A C 1
ATOM 707 O O . ARG A 1 94 ? -8.968 1.620 18.271 1.00 73.00 94 ARG A O 1
ATOM 714 N N . GLU A 1 95 ? -9.099 2.309 20.405 1.00 75.12 95 GLU A N 1
ATOM 715 C CA . GLU A 1 95 ? -7.959 3.215 20.301 1.00 75.12 95 GLU A CA 1
ATOM 716 C C . GLU A 1 95 ? -6.637 2.449 20.511 1.00 75.12 95 GLU A C 1
ATOM 718 O O . GLU A 1 95 ? -6.617 1.471 21.264 1.00 75.12 95 GLU A O 1
ATOM 723 N N . PRO A 1 96 ? -5.532 2.854 19.857 1.00 78.75 96 PRO A N 1
ATOM 724 C CA . PRO A 1 96 ? -4.220 2.250 20.076 1.00 78.75 96 PRO A CA 1
ATOM 725 C C . PRO A 1 96 ? -3.776 2.298 21.543 1.00 78.75 96 PRO A C 1
ATOM 727 O O . PRO A 1 96 ? -4.058 3.258 22.262 1.00 78.75 96 PRO A O 1
ATOM 730 N N . ASP A 1 97 ? -3.015 1.295 21.978 1.00 77.56 97 ASP A N 1
ATOM 731 C CA . ASP A 1 97 ? -2.437 1.299 23.321 1.00 77.56 97 ASP A CA 1
ATOM 732 C C . ASP A 1 97 ? -1.428 2.461 23.436 1.00 77.56 97 ASP A C 1
ATOM 734 O O . ASP A 1 97 ? -0.488 2.564 22.648 1.00 77.56 97 ASP A O 1
ATOM 738 N N . GLY A 1 98 ? -1.641 3.366 24.398 1.00 78.75 98 GLY A N 1
ATOM 739 C CA . GLY A 1 98 ? -0.793 4.548 24.610 1.00 78.75 98 GLY A CA 1
ATOM 740 C C . GLY A 1 98 ? -1.347 5.870 24.070 1.00 78.75 98 GLY A C 1
ATOM 741 O O . GLY A 1 98 ? -0.648 6.883 24.136 1.00 78.75 98 GLY A O 1
ATOM 742 N N . VAL A 1 99 ? -2.588 5.905 23.570 1.00 80.69 99 VAL A N 1
ATOM 743 C CA . VAL A 1 99 ? -3.276 7.188 23.360 1.00 80.69 99 VAL A CA 1
ATOM 744 C C . VAL A 1 99 ? -3.618 7.862 24.689 1.00 80.69 99 VAL A C 1
ATOM 746 O O . VAL A 1 99 ? -3.659 7.235 25.749 1.00 80.69 99 VAL A O 1
ATOM 749 N N . ASN A 1 100 ? -3.867 9.168 24.630 1.00 77.25 100 ASN A N 1
ATOM 750 C CA . ASN A 1 100 ? -4.233 9.939 25.805 1.00 77.25 100 ASN A CA 1
ATOM 751 C C . ASN A 1 100 ? -5.637 9.539 26.290 1.00 77.25 100 ASN A C 1
ATOM 753 O O . ASN A 1 100 ? -6.628 9.846 25.634 1.00 77.25 100 ASN A O 1
ATOM 757 N N . THR A 1 101 ? -5.715 8.867 27.439 1.00 79.81 101 THR A N 1
ATOM 758 C CA . THR A 1 101 ? -6.980 8.443 28.065 1.00 79.81 101 THR A CA 1
ATOM 759 C C . THR A 1 101 ? -7.698 9.587 28.777 1.00 79.81 101 THR A C 1
ATOM 761 O O . THR A 1 101 ? -8.863 9.461 29.156 1.00 79.81 101 THR A O 1
ATOM 764 N N . GLU A 1 102 ? -7.019 10.720 28.950 1.00 79.00 102 GLU A N 1
ATOM 765 C CA . GLU A 1 102 ? -7.581 11.928 29.524 1.00 79.00 102 GLU A CA 1
ATOM 766 C C . GLU A 1 102 ? -7.705 13.009 28.455 1.00 79.00 102 GLU A C 1
ATOM 768 O O . GLU A 1 102 ? -6.769 13.309 27.714 1.00 79.00 102 GLU A O 1
ATOM 773 N N . SER A 1 103 ? -8.868 13.659 28.388 1.00 74.44 103 SER A N 1
ATOM 774 C CA . SER A 1 103 ? -9.024 14.799 27.487 1.00 74.44 103 SER A CA 1
ATOM 775 C C . SER A 1 103 ? -7.993 15.889 27.833 1.00 74.44 103 SER A C 1
ATOM 777 O O . SER A 1 103 ? -7.914 16.297 28.997 1.00 74.44 103 SER A O 1
ATOM 779 N N . PRO A 1 104 ? -7.235 16.425 26.857 1.00 76.88 104 PRO A N 1
ATOM 780 C CA . PRO A 1 104 ? -6.368 17.582 27.084 1.00 76.88 104 PRO A CA 1
ATOM 781 C C . PRO A 1 104 ? -7.181 18.865 27.315 1.00 76.88 104 PRO A C 1
ATOM 783 O O . PRO A 1 104 ? -6.649 19.877 27.767 1.00 76.88 104 PRO A O 1
ATOM 786 N N . VAL A 1 105 ? -8.485 18.833 27.018 1.00 79.38 105 VAL A N 1
ATOM 787 C CA . VAL A 1 105 ? -9.406 19.933 27.282 1.00 79.38 105 VAL A CA 1
ATOM 788 C C . VAL A 1 105 ? -9.840 19.866 28.746 1.00 79.38 105 VAL A C 1
ATOM 790 O O . VAL A 1 105 ? -10.491 18.918 29.202 1.00 79.38 105 VAL A O 1
ATOM 793 N N . VAL A 1 106 ? -9.467 20.893 29.506 1.00 75.06 106 VAL A N 1
ATOM 794 C CA . VAL A 1 106 ? -9.974 21.112 30.863 1.00 75.06 106 VAL A CA 1
ATOM 795 C C . VAL A 1 106 ? -11.398 21.645 30.740 1.00 75.06 106 VAL A C 1
ATOM 797 O O . VAL A 1 106 ? -11.632 22.642 30.057 1.00 75.06 106 VAL A O 1
ATOM 800 N N . ALA A 1 107 ? -12.358 20.965 31.368 1.00 75.69 107 ALA A N 1
ATOM 801 C CA . ALA A 1 107 ? -13.743 21.417 31.362 1.00 75.69 107 ALA A CA 1
ATOM 802 C C . ALA A 1 107 ? -13.851 22.804 32.016 1.00 75.69 107 ALA A C 1
ATOM 804 O O . ALA A 1 107 ? -13.145 23.119 32.979 1.00 75.69 107 ALA A O 1
ATOM 805 N N . PHE A 1 108 ? -14.744 23.643 31.496 1.00 76.88 108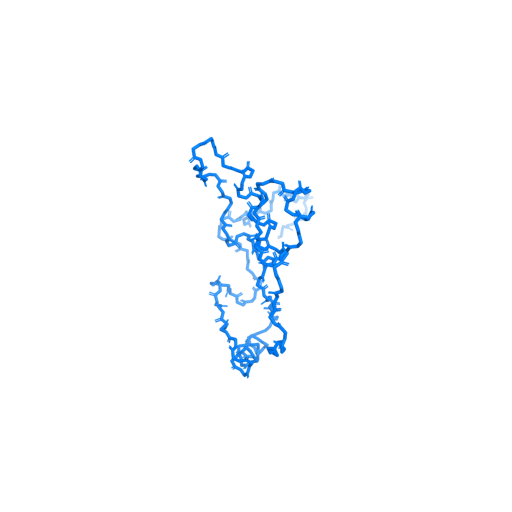 PHE A N 1
ATOM 806 C CA . PHE A 1 108 ? -15.029 24.937 32.105 1.00 76.88 108 PHE A CA 1
ATOM 807 C C . PHE A 1 108 ? -15.580 24.744 33.522 1.00 76.88 108 PHE A C 1
ATOM 809 O O . PHE A 1 108 ? -16.296 23.783 33.812 1.00 76.88 108 PHE A O 1
ATOM 816 N N . LYS A 1 109 ? -15.258 25.687 34.413 1.00 67.88 109 LYS A N 1
ATOM 817 C CA . LYS A 1 109 ? -15.721 25.682 35.804 1.00 67.88 109 LYS A CA 1
ATOM 818 C C . LYS A 1 109 ? -17.244 25.491 35.857 1.00 67.88 109 LYS A C 1
ATOM 820 O O . LYS A 1 109 ? -17.985 26.369 35.425 1.00 67.88 109 LYS A O 1
ATOM 825 N N . GLY A 1 110 ? -17.686 24.368 36.424 1.00 70.88 110 GLY A N 1
ATOM 826 C CA . GLY A 1 110 ? -19.104 24.054 36.633 1.00 70.88 110 GLY A CA 1
ATOM 827 C C . GLY A 1 110 ? -19.657 22.894 35.803 1.00 70.88 110 GLY A C 1
ATOM 828 O O . GLY A 1 110 ? -20.779 22.481 36.074 1.00 70.88 110 GLY A O 1
ATOM 829 N N . TYR A 1 111 ? -18.893 22.333 34.863 1.00 61.78 111 TYR A N 1
ATOM 830 C CA . TYR A 1 111 ? -19.287 21.111 34.157 1.00 61.78 111 TYR A CA 1
ATOM 831 C C . TYR A 1 111 ? -18.340 19.961 34.520 1.00 61.78 111 TYR A C 1
ATOM 833 O O . TYR A 1 111 ? -17.152 20.042 34.198 1.00 61.78 111 TYR A O 1
ATOM 841 N N . PRO A 1 112 ? -18.823 18.912 35.214 1.00 63.66 112 PRO A N 1
ATOM 842 C CA . PRO A 1 112 ? -18.058 17.680 35.358 1.00 63.66 112 PRO A CA 1
ATOM 843 C C . PRO A 1 112 ? -17.826 17.054 33.975 1.00 63.66 112 PRO A C 1
ATOM 845 O O . PRO A 1 112 ? -18.655 17.229 33.080 1.00 63.66 112 PRO A O 1
ATOM 848 N N . ARG A 1 113 ? -16.696 16.358 33.811 1.00 61.69 113 ARG A N 1
ATOM 849 C CA . ARG A 1 113 ? -16.483 15.468 32.661 1.00 61.69 113 ARG A CA 1
ATOM 850 C C . ARG A 1 113 ? -17.449 14.291 32.713 1.00 61.69 113 ARG A C 1
ATOM 852 O O . ARG A 1 113 ? -17.710 13.820 33.843 1.00 61.69 113 ARG A O 1
#

pLDDT: mean 76.56, std 9.17, range [43.06, 91.81]

Solvent-accessible surface area (backbone atoms only — not comparable to full-atom values): 7932 Å² total; per-residue (Å²): 136,84,73,95,67,79,87,72,82,81,54,68,67,61,50,70,75,44,72,90,71,82,86,79,80,55,75,61,56,47,52,51,52,52,51,50,59,71,49,33,52,98,87,62,53,49,91,77,52,74,63,71,80,78,54,59,89,76,60,92,81,80,86,56,86,44,73,68,49,44,52,51,50,49,52,50,29,52,76,73,74,43,84,76,81,83,84,83,75,71,87,69,95,75,80,67,92,85,61,82,90,60,77,90,68,77,69,61,95,92,52,82,133

Foldseek 3Di:
DDDPDDDDDDDPVVCVVDPPDDDDPDPVVVVLVVQQVVQADPVSDNPVRDDCVVCPPPDDDDDDQDPVVVVVVCVVCVVVVHDDDDPVDDHDDDDDPPPDPDDPDDDDPPDDD

Radius of gyration: 23.85 Å; Cα contacts (8 Å, |Δi|>4): 39; chains: 1; bounding box: 46×45×69 Å

Mean predicted aligned error: 12.66 Å